Protein AF-C6LX20-F1 (afdb_monomer_lite)

InterPro domains:
  IPR005127 Giardia variant-specific surface protein [PF03302] (46-163)
  IPR009030 Growth factor receptor cysteine-rich domain superfamily [SSF57184] (3-167)
  IPR052798 Giardia Variant Surface Antigen [PTHR23275] (3-159)

Organism: Giardia intestinalis (strain ATCC 50581 / GS clone H7) (NCBI:txid598745)

Sequence (181 aa):
MSTCSKCLPGYFLKTGSPNECVLCDDTAKGGIDGCAECTNEGSLKCTKCKPNYKQSGSNSVTCTKACEDETACGGTAGSCRAIVVGSDGNMKHYCSYCGESTKFPIDGICTDQSQGNTGCVNNVCTSCTAGYFLYMGGCYSVSKEPGSLMCTQAPGSICTTPTGQYFAVPGATDKQQSVLA

Radius of gyration: 20.2 Å; chains: 1; bounding box: 61×34×52 Å

pLDDT: mean 90.03, std 6.86, range [47.03, 96.62]

Foldseek 3Di:
DPAPPDDDFQWEWDVDVHIDTHGQQPVVVPHANQARGWYCDPHIARQDGQLQWDWDDHTRTHTHGNAPERCVLVSDPPQFCQWFQDPVRDTHTFGQFHPDQQWEREQRYTHNDLVPQPQTHRRFHQAGDAQWADDSRHTHGCVDPPNVQFANHQGQRAGPGGDDPKDADPPDHRRDHGIDD

Secondary structure (DSSP, 8-state):
------PPTTEEEE-SSS-EEEETT-GGGT--TTEEEEEEESEEEEEE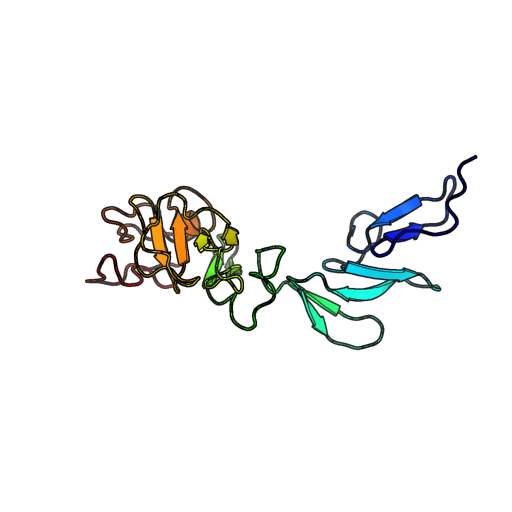E-TTEEEE-SSSPEEEE--SSTTHHHH-TT---EEEE-TTS-EEEE-SS-SSTT-EEETTEEES--TT-TTEETTEESS--TTEEEETTEEEETTSTTGGGTEEE-GGGS-SEE-TT-EE-TT--TTS--EE-

Structure (mmCIF, N/CA/C/O backbone):
data_AF-C6LX20-F1
#
_entry.id   AF-C6LX20-F1
#
loop_
_atom_site.group_PDB
_atom_site.id
_atom_site.type_symbol
_atom_site.label_atom_id
_atom_site.label_alt_id
_atom_site.label_comp_id
_atom_site.label_asym_id
_atom_site.label_entity_id
_atom_site.label_seq_id
_atom_site.pdbx_PDB_ins_code
_atom_site.Cartn_x
_atom_site.Cartn_y
_atom_site.Cartn_z
_atom_site.occupancy
_atom_site.B_iso_or_equiv
_atom_site.auth_seq_id
_atom_site.auth_comp_id
_atom_site.auth_asym_id
_atom_site.auth_atom_id
_atom_site.pdbx_PDB_model_num
ATOM 1 N N . MET A 1 1 ? 38.593 -3.684 -17.789 1.00 47.03 1 MET A N 1
ATOM 2 C CA . MET A 1 1 ? 37.533 -2.654 -17.816 1.00 47.03 1 MET A CA 1
ATOM 3 C C . MET A 1 1 ? 36.205 -3.382 -17.872 1.00 47.03 1 MET A C 1
ATOM 5 O O . MET A 1 1 ? 36.013 -4.164 -18.792 1.00 47.03 1 MET A O 1
ATOM 9 N N . SER A 1 2 ? 35.349 -3.223 -16.866 1.00 50.47 2 SER A N 1
ATOM 10 C CA . SER A 1 2 ? 34.087 -3.966 -16.766 1.00 50.47 2 SER A CA 1
ATOM 11 C C . SER A 1 2 ? 33.047 -3.360 -17.711 1.00 50.47 2 SER A C 1
ATOM 13 O O . SER A 1 2 ? 32.277 -2.486 -17.330 1.00 50.47 2 SER A O 1
ATOM 15 N N . THR A 1 3 ? 33.066 -3.773 -18.978 1.00 57.31 3 THR A N 1
ATOM 16 C CA . THR A 1 3 ? 32.096 -3.349 -19.994 1.00 57.31 3 THR A CA 1
ATOM 17 C C . THR A 1 3 ? 30.819 -4.167 -19.839 1.00 57.31 3 THR A C 1
ATOM 19 O O . THR A 1 3 ? 30.687 -5.259 -20.399 1.00 57.31 3 THR A O 1
ATOM 22 N N . CYS A 1 4 ? 29.872 -3.661 -19.050 1.00 66.69 4 CYS A N 1
ATOM 23 C CA . CYS A 1 4 ? 28.551 -4.265 -18.982 1.00 66.69 4 CYS A CA 1
ATOM 24 C C . CYS A 1 4 ? 27.927 -4.273 -20.389 1.00 66.69 4 CYS A C 1
ATOM 26 O O . CYS A 1 4 ? 27.805 -3.222 -21.020 1.00 66.69 4 CYS A O 1
ATOM 28 N N . SER A 1 5 ? 27.625 -5.471 -20.897 1.00 75.00 5 SER A N 1
ATOM 29 C CA . SER A 1 5 ? 27.093 -5.692 -22.254 1.00 75.00 5 SER A CA 1
ATOM 30 C C . SER A 1 5 ? 25.638 -6.172 -22.238 1.00 75.00 5 SER A C 1
ATOM 32 O O . SER A 1 5 ? 24.957 -6.117 -23.257 1.00 75.00 5 SER A O 1
ATOM 34 N N . LYS A 1 6 ? 25.162 -6.657 -21.084 1.00 81.06 6 LYS A N 1
ATOM 35 C CA . LYS A 1 6 ? 23.787 -7.095 -20.829 1.00 81.06 6 LYS A CA 1
ATOM 36 C C . LYS A 1 6 ? 23.440 -6.799 -19.375 1.00 81.06 6 LYS A C 1
ATOM 38 O O . LYS A 1 6 ? 24.255 -7.061 -18.495 1.00 81.06 6 LYS A O 1
ATOM 43 N N . CYS A 1 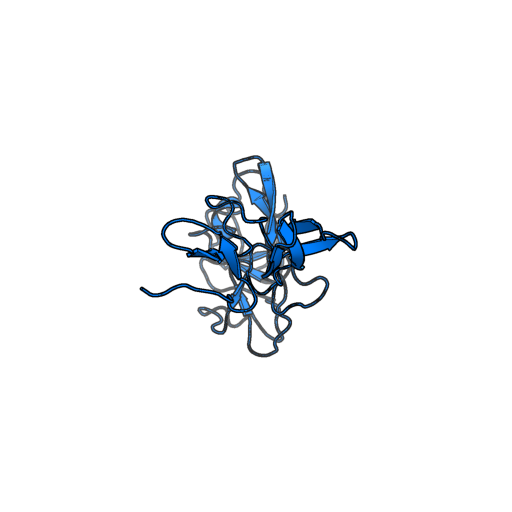7 ? 22.236 -6.297 -19.147 1.00 87.31 7 CYS A N 1
ATOM 44 C CA . CYS A 1 7 ? 21.698 -6.066 -17.813 1.00 87.31 7 CYS A CA 1
ATOM 45 C C . CYS A 1 7 ? 20.726 -7.187 -17.422 1.00 87.31 7 CYS A C 1
ATOM 47 O O . CYS A 1 7 ? 20.221 -7.909 -18.284 1.00 87.31 7 CYS A O 1
ATOM 49 N N . LEU A 1 8 ? 20.487 -7.345 -16.120 1.00 88.19 8 LEU A N 1
ATOM 50 C CA . LEU A 1 8 ? 19.450 -8.242 -15.608 1.00 88.19 8 LEU A CA 1
ATOM 51 C C . LEU A 1 8 ? 18.050 -7.710 -15.970 1.00 88.19 8 LEU A C 1
ATOM 53 O O . LEU A 1 8 ? 17.905 -6.504 -16.185 1.00 88.19 8 LEU A O 1
ATOM 57 N N . PRO A 1 9 ? 17.012 -8.570 -16.009 1.00 85.94 9 PRO A N 1
ATOM 58 C CA . PRO A 1 9 ? 15.628 -8.112 -16.103 1.00 85.94 9 PRO A CA 1
ATOM 59 C C . PRO A 1 9 ? 15.327 -7.034 -15.055 1.00 85.94 9 PRO A C 1
ATOM 61 O O . PRO A 1 9 ? 15.788 -7.124 -13.918 1.00 85.94 9 PRO A O 1
ATOM 64 N N . GLY A 1 10 ? 14.589 -6.002 -15.461 1.00 91.19 10 GLY A N 1
ATOM 65 C CA . GLY A 1 10 ? 14.332 -4.819 -14.634 1.00 91.19 10 GLY A CA 1
ATOM 66 C C . GLY A 1 10 ? 15.417 -3.744 -14.677 1.00 91.19 10 GLY A C 1
ATOM 67 O O . GLY A 1 10 ? 15.278 -2.716 -14.020 1.00 91.19 10 GLY A O 1
ATOM 68 N N . TYR A 1 11 ? 16.450 -3.930 -15.501 1.00 93.25 11 TYR A N 1
ATOM 69 C CA . TYR A 1 11 ? 17.457 -2.914 -15.778 1.00 93.25 11 TYR A CA 1
ATOM 70 C C . TYR A 1 11 ? 17.640 -2.725 -17.283 1.00 93.25 11 TYR A C 1
ATOM 72 O O . TYR A 1 11 ? 17.700 -3.694 -18.041 1.00 93.25 11 TYR A O 1
ATOM 80 N N . PHE A 1 12 ? 17.823 -1.480 -17.715 1.00 92.38 12 PHE A N 1
ATOM 81 C CA . PHE A 1 12 ? 18.240 -1.164 -19.076 1.00 92.38 12 PHE A CA 1
ATOM 82 C C . PHE A 1 12 ? 19.701 -0.727 -19.119 1.00 92.38 12 PHE A C 1
ATOM 84 O O . PHE A 1 12 ? 20.227 -0.108 -18.192 1.00 92.38 12 PHE A O 1
ATOM 91 N N . LEU A 1 13 ? 20.366 -1.048 -20.228 1.00 90.75 13 LEU A N 1
ATOM 92 C CA . LEU A 1 13 ? 21.732 -0.609 -20.469 1.00 90.75 13 LEU A CA 1
ATOM 93 C C . LEU A 1 13 ? 21.726 0.862 -20.887 1.00 90.75 13 LEU A C 1
ATOM 95 O O . LEU A 1 13 ? 21.119 1.230 -21.897 1.00 90.75 13 LEU A O 1
ATOM 99 N N . LYS A 1 14 ? 22.442 1.685 -20.127 1.00 86.81 14 LYS A N 1
ATOM 100 C CA . LYS A 1 14 ? 22.779 3.063 -20.463 1.00 86.81 14 LYS A CA 1
ATOM 101 C C . LYS A 1 14 ? 24.223 3.093 -20.951 1.00 86.81 14 LYS A C 1
ATOM 103 O O . LYS A 1 14 ? 25.163 2.854 -20.191 1.00 86.81 14 LYS A O 1
ATOM 108 N N . THR A 1 15 ? 24.397 3.326 -22.248 1.00 82.69 15 THR A N 1
ATOM 109 C CA . THR A 1 15 ? 25.717 3.362 -22.888 1.00 82.69 15 THR A CA 1
ATOM 110 C C . THR A 1 15 ? 26.437 4.667 -22.551 1.00 82.69 15 THR A C 1
ATOM 112 O O . THR A 1 15 ? 25.881 5.745 -22.762 1.00 82.69 15 THR A O 1
ATOM 115 N N . GLY A 1 16 ? 27.665 4.571 -22.040 1.00 76.38 16 GLY A N 1
ATOM 116 C CA . GLY A 1 16 ? 28.474 5.704 -21.588 1.00 76.38 16 GLY A CA 1
ATOM 117 C C . GLY A 1 16 ? 29.913 5.294 -21.256 1.00 76.38 16 GLY A C 1
ATOM 118 O O . GLY A 1 16 ? 30.316 4.157 -21.492 1.00 76.38 16 GLY A O 1
ATOM 119 N N . SER A 1 17 ? 30.693 6.215 -20.686 1.00 75.25 17 SER A N 1
ATOM 120 C CA . SER A 1 17 ? 32.058 5.950 -20.203 1.00 75.25 17 SER A CA 1
ATOM 121 C C . SER A 1 17 ? 32.116 6.140 -18.682 1.00 75.25 17 SER A C 1
ATOM 123 O O . SER A 1 17 ? 32.468 7.235 -18.241 1.00 75.25 17 SER A O 1
ATOM 125 N N . PRO A 1 18 ? 31.782 5.125 -17.858 1.00 81.81 18 PRO A N 1
ATOM 126 C CA . PRO A 1 18 ? 31.499 3.720 -18.195 1.00 81.81 18 PRO A CA 1
ATOM 127 C C . PRO A 1 18 ? 30.021 3.424 -18.524 1.00 81.81 18 PRO A C 1
ATOM 129 O O . PRO A 1 18 ? 29.134 4.218 -18.223 1.00 81.81 18 PRO A O 1
ATOM 132 N N . ASN A 1 19 ? 29.757 2.252 -19.116 1.00 85.38 19 ASN A N 1
ATOM 133 C CA . ASN A 1 19 ? 28.400 1.718 -19.272 1.00 85.38 19 ASN A CA 1
ATOM 134 C C . ASN A 1 19 ? 27.776 1.423 -17.901 1.00 85.38 19 ASN A C 1
ATOM 136 O O . ASN A 1 19 ? 28.439 0.857 -17.030 1.00 85.38 19 ASN A O 1
ATOM 140 N N . GLU A 1 20 ? 26.487 1.716 -17.750 1.00 88.88 20 GLU A N 1
ATOM 141 C CA . GLU A 1 20 ? 25.739 1.530 -16.504 1.00 88.88 20 GLU A CA 1
ATOM 142 C C . GLU A 1 20 ? 24.445 0.744 -16.763 1.00 88.88 20 GLU A C 1
ATOM 144 O O . GLU A 1 20 ? 23.774 0.957 -17.772 1.00 88.88 20 GLU A O 1
ATOM 149 N N . CYS A 1 21 ? 24.075 -0.160 -15.853 1.00 91.44 21 CYS A N 1
ATOM 150 C CA . CYS A 1 21 ? 22.733 -0.742 -15.823 1.00 91.44 21 CYS A CA 1
ATOM 151 C C . CYS A 1 21 ? 21.860 0.078 -14.884 1.00 91.44 21 CYS A C 1
ATOM 153 O O . CYS A 1 21 ? 22.129 0.141 -13.685 1.00 91.44 21 CYS A O 1
ATOM 155 N N . VAL A 1 22 ? 20.816 0.686 -15.430 1.00 92.44 22 VAL A N 1
ATOM 156 C CA . VAL A 1 22 ? 19.894 1.551 -14.695 1.00 92.44 22 VAL A CA 1
ATOM 157 C C . VAL A 1 22 ? 18.581 0.813 -14.495 1.00 92.44 22 VAL A C 1
ATOM 159 O O . VAL A 1 22 ? 18.112 0.139 -15.409 1.00 92.44 22 VAL A O 1
ATOM 162 N N . LEU A 1 23 ? 18.001 0.925 -13.301 1.00 94.69 23 LEU A N 1
ATOM 163 C CA . LEU A 1 23 ? 16.687 0.366 -12.993 1.00 94.69 23 LEU A CA 1
ATOM 164 C C . LEU A 1 23 ? 15.618 0.929 -13.936 1.00 94.69 23 LEU A C 1
ATOM 166 O O . LEU A 1 23 ? 15.597 2.125 -14.224 1.00 94.69 23 LEU A O 1
ATOM 170 N N . CYS A 1 24 ? 14.713 0.070 -14.398 1.00 94.94 24 CYS A N 1
ATOM 171 C CA . CYS A 1 24 ? 13.650 0.457 -15.322 1.00 94.94 24 CYS A CA 1
ATOM 172 C C . CYS A 1 24 ? 12.728 1.554 -14.777 1.00 94.94 24 CYS A C 1
ATOM 174 O O . CYS A 1 24 ? 12.159 2.282 -15.583 1.00 94.94 24 CYS A O 1
ATOM 176 N N . ASP A 1 25 ? 12.599 1.694 -13.458 1.00 94.50 25 ASP A N 1
ATOM 177 C CA . ASP A 1 25 ? 11.758 2.682 -12.777 1.00 94.50 25 ASP A CA 1
ATOM 178 C C . ASP A 1 25 ? 12.514 3.892 -12.213 1.00 94.50 25 ASP A C 1
ATOM 180 O O . ASP A 1 25 ? 11.893 4.792 -11.648 1.00 94.50 25 ASP A O 1
ATOM 184 N N . ASP A 1 26 ? 13.837 3.957 -12.378 1.00 94.31 26 ASP A N 1
ATOM 185 C CA . ASP A 1 26 ? 14.643 5.076 -11.885 1.00 94.31 26 ASP A CA 1
ATOM 186 C C . ASP A 1 26 ? 14.456 6.311 -12.778 1.00 94.31 26 ASP A C 1
ATOM 188 O O . ASP A 1 26 ? 15.218 6.569 -13.717 1.00 94.31 26 ASP A O 1
ATOM 192 N N . THR A 1 27 ? 13.421 7.094 -12.480 1.00 93.12 27 THR A N 1
ATOM 193 C CA . THR A 1 27 ? 13.078 8.319 -13.217 1.00 93.12 27 THR A CA 1
ATOM 194 C C . THR A 1 27 ? 14.186 9.374 -13.179 1.00 93.12 27 THR A C 1
ATOM 196 O O . THR A 1 27 ? 14.333 10.126 -14.142 1.00 93.12 27 THR A O 1
ATOM 199 N N . ALA A 1 28 ? 15.036 9.390 -12.144 1.00 93.12 28 ALA A N 1
ATOM 200 C CA . ALA A 1 28 ? 16.175 10.305 -12.060 1.00 93.12 28 ALA A CA 1
ATOM 201 C C . ALA A 1 28 ? 17.266 9.974 -13.093 1.00 93.12 28 ALA A C 1
ATOM 203 O O . ALA A 1 28 ? 18.025 10.852 -13.508 1.00 93.12 28 ALA A O 1
ATOM 204 N N . LYS A 1 29 ? 17.332 8.717 -13.549 1.00 91.00 29 LYS A N 1
ATOM 205 C CA . LYS A 1 29 ? 18.287 8.259 -14.568 1.00 91.00 29 LYS A CA 1
ATOM 206 C C . LYS A 1 29 ? 17.665 7.970 -15.936 1.00 91.00 29 LYS A C 1
ATOM 208 O O . LYS A 1 29 ? 18.397 7.526 -16.832 1.00 91.00 29 LYS A O 1
ATOM 213 N N . GLY A 1 30 ? 16.389 8.308 -16.128 1.00 89.44 30 GLY A N 1
ATOM 214 C CA . GLY A 1 30 ? 15.658 8.170 -17.393 1.00 89.44 30 GLY A CA 1
ATOM 215 C C . GLY A 1 30 ? 14.773 6.925 -17.498 1.00 89.44 30 GLY A C 1
ATOM 216 O O . GLY A 1 30 ? 14.371 6.577 -18.604 1.00 89.44 30 GLY A O 1
ATOM 217 N N . GLY A 1 31 ? 14.500 6.253 -16.377 1.00 93.25 31 GLY A N 1
ATOM 218 C CA . GLY A 1 31 ? 13.510 5.186 -16.243 1.00 93.25 31 GLY A CA 1
ATOM 219 C C . GLY A 1 31 ? 12.058 5.680 -16.311 1.00 93.25 31 GLY A C 1
ATOM 220 O O . GLY A 1 31 ? 11.780 6.878 -16.361 1.00 93.25 31 GLY A O 1
ATOM 221 N N . ILE A 1 32 ? 11.124 4.731 -16.307 1.00 93.50 32 ILE A N 1
ATOM 222 C CA . ILE A 1 32 ? 9.674 4.927 -16.391 1.00 93.50 32 ILE A CA 1
ATOM 223 C C . ILE A 1 32 ? 9.061 4.537 -15.045 1.00 93.50 32 ILE A C 1
ATOM 225 O O . ILE A 1 32 ? 9.125 3.369 -14.665 1.00 93.50 32 ILE A O 1
ATOM 229 N N . ASP A 1 33 ? 8.440 5.487 -14.338 1.00 93.69 33 ASP A N 1
ATOM 230 C CA . ASP A 1 33 ? 7.827 5.211 -13.031 1.00 93.69 33 ASP A CA 1
ATOM 231 C C . ASP A 1 33 ? 6.871 4.006 -13.084 1.00 93.69 33 ASP A C 1
ATOM 233 O O . ASP A 1 33 ? 6.091 3.834 -14.025 1.00 93.69 33 ASP A O 1
ATOM 237 N N . GLY A 1 34 ? 6.962 3.143 -12.073 1.00 91.56 34 GLY A N 1
ATOM 238 C CA . GLY A 1 34 ? 6.166 1.921 -11.994 1.00 91.56 34 GLY A CA 1
ATOM 239 C C . GLY A 1 34 ? 6.545 0.814 -12.974 1.00 91.56 34 GLY A C 1
ATOM 240 O O . GLY A 1 34 ? 5.835 -0.190 -13.035 1.00 91.56 34 GLY A O 1
ATOM 241 N N . CYS A 1 35 ? 7.634 0.950 -13.731 1.00 94.69 35 CYS A N 1
ATOM 242 C CA . CYS A 1 35 ? 8.066 -0.068 -14.677 1.00 94.69 35 CYS A CA 1
ATOM 243 C C . CYS A 1 35 ? 8.937 -1.150 -14.020 1.00 94.69 35 CYS A C 1
ATOM 245 O O . CYS A 1 35 ? 10.012 -0.867 -13.501 1.00 94.69 35 CYS A O 1
ATOM 247 N N . ALA A 1 36 ? 8.491 -2.406 -14.063 1.00 94.00 36 ALA A N 1
ATOM 248 C CA . ALA A 1 36 ? 9.238 -3.547 -13.531 1.00 94.00 36 ALA A CA 1
ATOM 249 C C . ALA A 1 36 ? 10.201 -4.152 -14.553 1.00 94.00 36 ALA A C 1
ATOM 251 O O . ALA A 1 36 ? 11.278 -4.601 -14.182 1.00 94.00 36 ALA A O 1
ATOM 252 N N . GLU A 1 37 ? 9.816 -4.185 -15.829 1.00 94.62 37 GLU A N 1
ATOM 253 C CA . GLU A 1 37 ? 10.654 -4.689 -16.916 1.00 94.62 37 GLU A CA 1
ATOM 254 C C . GLU A 1 37 ? 10.565 -3.741 -18.109 1.00 94.62 37 GLU A C 1
ATOM 256 O O . GLU A 1 37 ? 9.489 -3.244 -18.449 1.00 94.62 37 GLU A O 1
ATOM 261 N N . CYS A 1 38 ? 11.705 -3.486 -18.745 1.00 94.12 38 CYS A N 1
ATOM 262 C CA . CYS A 1 38 ? 11.819 -2.547 -19.846 1.00 94.12 38 CYS A CA 1
ATOM 263 C C . CYS A 1 38 ? 12.838 -3.016 -20.885 1.00 94.12 38 CYS A C 1
ATOM 265 O O . CYS A 1 38 ? 13.747 -3.797 -20.603 1.00 94.12 38 CYS A O 1
ATOM 267 N N . THR A 1 39 ? 12.692 -2.499 -22.100 1.00 91.44 39 THR A N 1
ATOM 268 C CA . THR A 1 39 ? 13.595 -2.726 -23.232 1.00 91.44 39 THR A CA 1
ATOM 269 C C . THR A 1 39 ? 14.098 -1.392 -23.757 1.00 91.44 39 THR A C 1
ATOM 271 O O . THR A 1 39 ? 13.326 -0.436 -23.826 1.00 91.44 39 THR A O 1
ATOM 274 N N . ASN A 1 40 ? 15.364 -1.328 -24.165 1.00 88.31 40 ASN A N 1
ATOM 275 C CA . ASN A 1 40 ? 15.984 -0.110 -24.686 1.00 88.31 40 ASN A CA 1
ATOM 276 C C . ASN A 1 40 ? 16.535 -0.340 -26.103 1.00 88.31 40 ASN A C 1
ATOM 278 O O . ASN A 1 40 ? 17.737 -0.500 -26.299 1.00 88.31 40 ASN A O 1
ATOM 282 N N . GLU A 1 41 ? 15.633 -0.393 -27.085 1.00 82.06 41 GLU A N 1
ATOM 283 C CA . GLU A 1 41 ? 15.950 -0.533 -28.513 1.00 82.06 41 GLU A CA 1
ATOM 2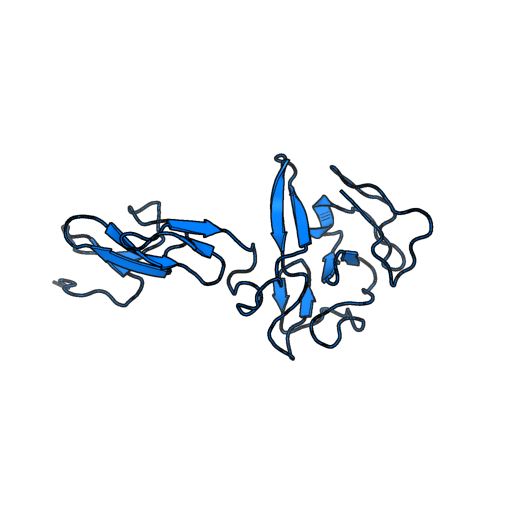84 C C . GLU A 1 41 ? 15.622 0.782 -29.235 1.00 82.06 41 GLU A C 1
ATOM 286 O O . GLU A 1 41 ? 14.545 0.962 -29.805 1.00 82.06 41 GLU A O 1
ATOM 291 N N . GLY A 1 42 ? 16.531 1.754 -29.129 1.00 83.31 42 GLY A N 1
ATOM 292 C CA . GLY A 1 42 ? 16.365 3.117 -29.651 1.00 83.31 42 GLY A CA 1
ATOM 293 C C . GLY A 1 42 ? 15.633 4.060 -28.692 1.00 83.31 42 GLY A C 1
ATOM 294 O O . GLY A 1 42 ? 16.071 5.191 -28.500 1.00 83.31 42 GLY A O 1
ATOM 295 N N . SER A 1 43 ? 14.569 3.591 -28.039 1.00 87.38 43 SER A N 1
ATOM 296 C CA . SER A 1 43 ? 13.915 4.288 -26.926 1.00 87.38 43 SER A CA 1
ATOM 297 C C . SER A 1 43 ? 13.549 3.322 -25.804 1.00 87.38 43 SER A C 1
ATOM 299 O O . SER A 1 43 ? 13.268 2.144 -26.049 1.00 87.38 43 SER A O 1
ATOM 301 N N . LEU A 1 44 ? 13.548 3.827 -24.566 1.00 91.44 44 LEU A N 1
ATOM 302 C CA . LEU A 1 44 ? 13.142 3.045 -23.406 1.00 91.44 44 LEU A CA 1
ATOM 303 C C . LEU A 1 44 ? 11.637 2.776 -23.472 1.00 91.44 44 LEU A C 1
ATOM 305 O O . LEU A 1 44 ? 10.828 3.702 -23.536 1.00 91.44 44 LEU A O 1
ATOM 309 N N . LYS A 1 45 ? 11.266 1.500 -23.455 1.00 93.75 45 LYS A N 1
ATOM 310 C CA . LYS A 1 45 ? 9.878 1.038 -23.444 1.00 93.75 45 LYS A CA 1
ATOM 311 C C . LYS A 1 45 ? 9.665 0.173 -22.222 1.00 93.75 45 LYS A C 1
ATOM 313 O O . LYS A 1 45 ? 10.433 -0.758 -21.994 1.00 93.75 45 LYS A O 1
ATOM 318 N N . CYS A 1 46 ? 8.609 0.450 -21.475 1.00 95.25 46 CYS A N 1
ATOM 319 C CA . CYS A 1 46 ? 8.150 -0.443 -20.434 1.00 95.25 46 CYS A CA 1
ATOM 320 C C . CYS A 1 46 ? 7.401 -1.618 -21.064 1.00 95.25 46 CYS A C 1
ATOM 322 O O . CYS A 1 46 ? 6.509 -1.418 -21.894 1.00 95.25 46 CYS A O 1
ATOM 324 N N . THR A 1 47 ? 7.757 -2.837 -20.673 1.00 94.75 47 THR A N 1
ATOM 325 C CA . THR A 1 47 ? 7.100 -4.072 -21.120 1.00 94.75 47 THR A CA 1
ATOM 326 C C . THR A 1 47 ? 6.211 -4.668 -20.035 1.00 94.75 47 THR A C 1
ATOM 328 O O . THR A 1 47 ? 5.264 -5.385 -20.355 1.00 94.75 47 THR A O 1
ATOM 331 N N . LYS A 1 48 ? 6.481 -4.349 -18.763 1.00 93.31 48 LYS A N 1
ATOM 332 C CA . LYS A 1 48 ? 5.721 -4.852 -17.618 1.00 93.31 48 LYS A CA 1
ATOM 333 C C . LYS A 1 48 ? 5.731 -3.862 -16.464 1.00 93.31 48 LYS A C 1
ATOM 335 O O . LYS A 1 48 ? 6.791 -3.372 -16.074 1.00 93.31 48 LYS A O 1
ATOM 340 N N . CYS A 1 49 ? 4.565 -3.619 -15.882 1.00 93.75 49 CYS A N 1
ATOM 341 C CA . CYS A 1 49 ? 4.440 -2.789 -14.688 1.00 93.75 49 CYS A CA 1
ATOM 342 C C . CYS A 1 49 ? 4.782 -3.553 -13.401 1.00 93.75 49 CYS A C 1
ATOM 344 O O . CYS A 1 49 ? 4.678 -4.780 -13.334 1.00 93.75 49 CYS A O 1
ATOM 346 N N . LYS A 1 50 ? 5.167 -2.812 -12.359 1.00 91.81 50 LYS A N 1
ATOM 347 C CA . LYS A 1 50 ? 5.272 -3.320 -10.988 1.00 91.81 50 LYS A CA 1
ATOM 348 C C . LYS A 1 50 ? 3.911 -3.816 -10.487 1.00 91.81 50 LYS A C 1
ATOM 350 O O . LYS A 1 50 ? 2.889 -3.309 -10.952 1.00 91.81 50 LYS A O 1
ATOM 355 N N . PRO A 1 51 ? 3.874 -4.756 -9.519 1.00 87.06 51 PRO A N 1
ATOM 356 C CA . PRO A 1 51 ? 2.623 -5.314 -9.003 1.00 87.06 51 PRO A CA 1
ATOM 357 C C . PRO A 1 51 ? 1.596 -4.247 -8.607 1.00 87.06 51 PRO A C 1
ATOM 359 O O . PRO A 1 51 ? 0.413 -4.388 -8.906 1.00 87.06 51 PRO A O 1
ATOM 362 N N . ASN A 1 52 ? 2.042 -3.149 -7.992 1.00 88.00 52 ASN A N 1
ATOM 363 C CA . ASN A 1 52 ? 1.189 -2.068 -7.497 1.00 88.00 52 ASN A CA 1
ATOM 364 C C . ASN A 1 52 ? 0.793 -1.020 -8.544 1.00 88.00 52 ASN A C 1
ATOM 366 O O . ASN A 1 52 ? 0.253 0.028 -8.185 1.00 88.00 52 ASN A O 1
ATOM 370 N N . TYR A 1 53 ? 1.017 -1.300 -9.828 1.00 90.31 53 TYR A N 1
ATOM 371 C CA . TYR A 1 53 ? 0.644 -0.439 -10.944 1.00 90.31 53 TYR A CA 1
ATOM 372 C C . TYR A 1 53 ? -0.300 -1.169 -11.908 1.00 90.31 53 TYR A C 1
ATOM 374 O O . TYR A 1 53 ? -0.102 -2.324 -12.276 1.00 90.31 53 TYR A O 1
ATOM 382 N N . LYS A 1 54 ? -1.328 -0.459 -12.373 1.00 88.69 54 LYS A N 1
ATOM 383 C CA . LYS A 1 54 ? -2.202 -0.890 -13.466 1.00 88.69 54 LYS A CA 1
ATOM 384 C C . LYS A 1 54 ? -1.493 -0.680 -14.795 1.00 88.69 54 LYS A C 1
ATOM 386 O O . LYS A 1 54 ? -1.051 0.429 -15.089 1.00 88.69 54 LYS A O 1
ATOM 391 N N . GLN A 1 55 ? -1.441 -1.740 -15.593 1.00 91.44 55 GLN A N 1
ATOM 392 C CA . GLN A 1 55 ? -0.890 -1.718 -16.940 1.00 91.44 55 GLN A CA 1
ATOM 393 C C . GLN A 1 55 ? -1.966 -1.339 -17.964 1.00 91.44 55 GLN A C 1
ATOM 395 O O . GLN A 1 55 ? -3.062 -1.898 -17.952 1.00 91.44 55 GLN A O 1
ATOM 400 N N . SER A 1 56 ? -1.639 -0.424 -18.875 1.00 92.62 56 SER A N 1
ATOM 401 C CA . SER A 1 56 ? -2.475 -0.062 -20.026 1.00 92.62 56 SER A CA 1
ATOM 402 C C . SER A 1 56 ? -1.628 0.096 -21.291 1.00 92.62 56 SER A C 1
ATOM 404 O O . SER A 1 56 ? -0.462 0.475 -21.212 1.00 92.62 56 SER A O 1
ATOM 406 N N . GLY A 1 57 ? -2.199 -0.187 -22.464 1.00 90.19 57 GLY A N 1
ATOM 407 C CA . GLY A 1 57 ? -1.478 -0.171 -23.742 1.00 90.19 57 GLY A CA 1
ATOM 408 C C . GLY A 1 57 ? -0.688 -1.455 -24.018 1.00 90.19 57 GLY A C 1
ATOM 409 O O . GLY A 1 57 ? -0.796 -2.440 -23.288 1.00 90.19 57 GLY A O 1
ATOM 410 N N . SER A 1 58 ? 0.065 -1.465 -25.121 1.00 81.94 58 SER A N 1
ATOM 411 C CA . SER A 1 58 ? 0.689 -2.697 -25.635 1.00 81.94 58 SER A CA 1
ATOM 412 C C . SER A 1 58 ? 2.148 -2.549 -26.071 1.00 81.94 58 SER A C 1
ATOM 414 O O . SER A 1 58 ? 2.798 -3.575 -26.183 1.00 81.94 58 SER A O 1
ATOM 416 N N . ASN A 1 59 ? 2.659 -1.334 -26.341 1.00 79.38 59 ASN A N 1
ATOM 417 C CA . ASN A 1 59 ? 4.004 -1.093 -26.905 1.00 79.38 59 ASN A CA 1
ATOM 418 C C . ASN A 1 59 ? 4.385 0.415 -26.922 1.00 79.38 59 ASN A C 1
ATOM 420 O O . ASN A 1 59 ? 4.227 1.078 -27.942 1.00 79.38 59 ASN A O 1
ATOM 424 N N . SER A 1 60 ? 4.932 1.072 -25.901 1.00 91.00 60 SER A N 1
ATOM 425 C CA . SER A 1 60 ? 5.169 0.716 -24.497 1.00 91.00 60 SER A CA 1
ATOM 426 C C . SER A 1 60 ? 3.860 0.555 -23.728 1.00 91.00 60 SER A C 1
ATOM 428 O O . SER A 1 60 ? 2.819 1.059 -24.153 1.00 91.00 60 SER A O 1
ATOM 430 N N . VAL A 1 61 ? 3.920 -0.102 -22.574 1.00 94.12 61 VAL A N 1
ATOM 431 C CA . VAL A 1 61 ? 2.836 -0.020 -21.595 1.00 94.12 61 VAL A CA 1
ATOM 432 C C . VAL A 1 61 ? 2.970 1.252 -20.761 1.00 94.12 61 VAL A C 1
ATOM 434 O O . VAL A 1 61 ? 4.075 1.766 -20.565 1.00 94.12 61 VAL A O 1
ATOM 437 N N . THR A 1 62 ? 1.842 1.760 -20.282 1.00 93.56 62 THR A N 1
ATOM 438 C CA . THR A 1 62 ? 1.750 2.818 -19.278 1.00 93.56 62 THR A CA 1
ATOM 439 C C . THR A 1 62 ? 1.392 2.184 -17.943 1.00 93.56 62 THR A C 1
ATOM 441 O O . THR A 1 62 ? 0.455 1.386 -17.867 1.00 93.56 62 THR A O 1
ATOM 444 N N . CYS A 1 63 ? 2.132 2.554 -16.902 1.00 93.12 63 CYS A N 1
ATOM 445 C CA . CYS A 1 63 ? 1.925 2.083 -15.542 1.00 93.12 63 CYS A CA 1
ATOM 446 C C . CYS A 1 63 ? 1.291 3.205 -14.721 1.00 93.12 63 CYS A C 1
ATOM 448 O O . CYS A 1 63 ? 1.855 4.289 -14.606 1.00 93.12 63 CYS A O 1
ATOM 450 N N . THR A 1 64 ? 0.121 2.959 -14.135 1.00 90.44 64 THR A N 1
ATOM 451 C CA . THR A 1 64 ? -0.535 3.911 -13.226 1.00 90.44 64 THR A CA 1
ATOM 452 C C . THR A 1 64 ? -0.634 3.310 -11.837 1.00 90.44 64 THR A C 1
ATOM 454 O O . THR A 1 64 ? -1.172 2.213 -11.690 1.00 90.44 64 THR A O 1
ATOM 457 N N . LYS A 1 65 ? -0.133 4.017 -10.820 1.00 88.62 65 LYS A N 1
ATOM 458 C CA . LYS A 1 65 ? -0.137 3.529 -9.438 1.00 88.62 65 LYS A CA 1
ATOM 459 C C . LYS A 1 65 ? -1.561 3.171 -9.003 1.00 88.62 65 LYS A C 1
ATOM 461 O O . LYS A 1 65 ? -2.496 3.949 -9.179 1.00 88.62 65 LYS A O 1
ATOM 466 N N . ALA A 1 66 ? -1.718 1.962 -8.484 1.00 86.75 66 ALA A N 1
ATOM 467 C CA . ALA A 1 66 ? -2.997 1.377 -8.101 1.00 86.75 66 ALA A CA 1
ATOM 468 C C . ALA A 1 66 ? -3.125 1.183 -6.589 1.00 86.75 66 ALA A C 1
ATOM 470 O O . ALA A 1 66 ? -4.242 1.170 -6.079 1.00 86.75 66 ALA A O 1
ATOM 471 N N . CYS A 1 67 ? -1.994 1.017 -5.901 1.00 90.56 67 CYS A N 1
ATOM 472 C CA . CYS A 1 67 ? -1.919 0.806 -4.465 1.00 90.56 67 CYS A CA 1
ATOM 473 C C . CYS A 1 67 ? -0.642 1.425 -3.896 1.00 90.56 67 CYS A C 1
ATOM 475 O O . CYS A 1 67 ? 0.401 1.443 -4.559 1.00 90.56 67 CYS A O 1
ATOM 477 N N . GLU A 1 68 ? -0.713 1.882 -2.652 1.00 91.19 68 GLU A N 1
ATOM 478 C CA . GLU A 1 68 ? 0.466 2.319 -1.903 1.00 91.19 68 GLU A CA 1
ATOM 479 C C . GLU A 1 68 ? 1.329 1.133 -1.439 1.00 91.19 68 GLU A C 1
ATOM 481 O O . GLU A 1 68 ? 2.540 1.283 -1.319 1.00 91.19 68 GLU A O 1
ATOM 486 N N . ASP A 1 69 ? 0.735 -0.052 -1.268 1.00 89.06 69 ASP A N 1
ATOM 487 C CA . ASP A 1 69 ? 1.450 -1.299 -0.978 1.00 89.06 69 ASP A CA 1
ATOM 488 C C . ASP A 1 69 ? 2.216 -1.808 -2.206 1.00 89.06 69 ASP A C 1
ATOM 490 O O . ASP A 1 69 ? 1.624 -2.014 -3.267 1.00 89.06 69 ASP A O 1
ATOM 494 N N . GLU A 1 70 ? 3.519 -2.057 -2.062 1.00 85.44 70 GLU A N 1
ATOM 495 C CA . GLU A 1 70 ? 4.407 -2.466 -3.163 1.00 85.44 70 GLU A CA 1
ATOM 496 C C . GLU A 1 70 ? 4.040 -3.825 -3.778 1.00 85.44 70 GLU A C 1
ATOM 498 O O . GLU A 1 70 ? 4.288 -4.065 -4.962 1.00 85.44 70 GLU A O 1
ATOM 503 N N . THR A 1 71 ? 3.410 -4.708 -3.000 1.00 86.56 71 THR A N 1
ATOM 504 C CA . THR A 1 71 ? 2.975 -6.037 -3.453 1.00 86.56 71 THR A CA 1
ATOM 505 C C . THR A 1 71 ? 1.580 -6.020 -4.077 1.00 86.56 71 THR A C 1
ATOM 507 O O . THR A 1 71 ? 1.078 -7.062 -4.506 1.00 86.56 71 THR A O 1
ATOM 510 N N . ALA A 1 72 ? 0.936 -4.848 -4.130 1.00 86.62 72 ALA A N 1
ATOM 511 C CA . ALA A 1 72 ? -0.463 -4.691 -4.513 1.00 86.62 72 ALA A CA 1
ATOM 512 C C . ALA A 1 72 ? -1.406 -5.561 -3.677 1.00 86.62 72 ALA A C 1
ATOM 514 O O . ALA A 1 72 ? -2.324 -6.191 -4.210 1.00 86.62 72 ALA A O 1
ATOM 515 N N . CYS A 1 73 ? -1.146 -5.629 -2.370 1.00 90.50 73 CYS A N 1
ATOM 516 C CA . CYS A 1 73 ? -1.886 -6.462 -1.427 1.00 90.50 73 CYS A CA 1
ATOM 517 C C . CYS A 1 73 ? -1.892 -7.950 -1.827 1.00 90.50 73 CYS A C 1
ATOM 519 O O . CYS A 1 73 ? -2.938 -8.615 -1.789 1.00 90.50 73 CYS A O 1
ATOM 521 N N . GLY A 1 74 ? -0.743 -8.456 -2.284 1.00 85.62 74 GLY A N 1
ATOM 522 C CA . GLY A 1 74 ? -0.610 -9.810 -2.829 1.00 85.62 74 GLY A CA 1
ATOM 523 C C . GLY A 1 74 ? -1.274 -9.992 -4.200 1.00 85.62 74 GLY A C 1
ATOM 524 O O . GLY A 1 74 ? -1.796 -11.064 -4.498 1.00 85.62 74 GLY A O 1
ATOM 525 N N . GLY A 1 75 ? -1.341 -8.934 -5.018 1.00 81.50 75 GLY A N 1
ATOM 526 C CA . GLY A 1 75 ? -1.871 -8.979 -6.388 1.00 81.50 75 GLY A CA 1
ATOM 527 C C . GLY A 1 75 ? -3.360 -9.324 -6.510 1.00 81.50 75 GLY A C 1
ATOM 528 O O . GLY A 1 75 ? -3.826 -9.674 -7.596 1.00 81.50 75 GLY A O 1
ATOM 529 N N . THR A 1 76 ? -4.124 -9.253 -5.418 1.00 81.62 76 THR A N 1
ATOM 530 C CA . THR A 1 76 ? -5.537 -9.641 -5.432 1.00 81.62 76 THR A CA 1
ATOM 531 C C . THR A 1 76 ? -6.426 -8.497 -5.917 1.00 81.62 76 THR A C 1
ATOM 533 O O . THR A 1 76 ? -6.374 -7.363 -5.432 1.00 81.62 76 THR A O 1
ATOM 536 N N . ALA A 1 77 ? -7.263 -8.793 -6.913 1.00 80.19 77 ALA A N 1
ATOM 537 C CA . ALA A 1 77 ? -8.157 -7.811 -7.505 1.00 80.19 77 ALA A CA 1
ATOM 538 C C . ALA A 1 77 ? -9.146 -7.268 -6.463 1.00 80.19 77 ALA A C 1
ATOM 540 O O . ALA A 1 77 ? -9.851 -8.016 -5.789 1.00 80.19 77 ALA A O 1
ATOM 541 N N . GLY A 1 78 ? -9.227 -5.942 -6.362 1.00 82.00 78 GLY A N 1
ATOM 542 C CA . GLY A 1 78 ? -10.136 -5.287 -5.427 1.00 82.00 78 GLY A CA 1
ATOM 543 C C . GLY A 1 78 ? -9.672 -5.312 -3.970 1.00 82.00 78 GLY A C 1
ATOM 544 O O . GLY A 1 78 ? -10.508 -5.076 -3.105 1.00 82.00 78 GLY A O 1
ATOM 545 N N . SER A 1 79 ? -8.387 -5.559 -3.698 1.00 90.19 79 SER A N 1
ATOM 546 C CA . SER A 1 79 ? -7.801 -5.432 -2.355 1.00 90.19 79 SER A CA 1
ATOM 547 C C . SER A 1 79 ? -7.506 -3.991 -1.932 1.00 90.19 79 SER A C 1
ATOM 549 O O . SER A 1 79 ? -7.524 -3.693 -0.741 1.00 90.19 79 SER A O 1
ATOM 551 N N . CYS A 1 80 ? -7.271 -3.087 -2.890 1.00 92.06 80 CYS A N 1
ATOM 552 C CA . CYS A 1 80 ? -6.926 -1.681 -2.646 1.00 92.06 80 CYS A CA 1
ATOM 553 C C . CYS A 1 80 ? -8.173 -0.776 -2.580 1.00 92.06 80 CYS A C 1
ATOM 555 O O . CYS A 1 80 ? -8.320 0.129 -3.403 1.00 92.06 80 CYS A O 1
ATOM 557 N N . ARG A 1 81 ? -9.131 -1.062 -1.683 1.00 89.88 81 ARG A N 1
ATOM 558 C CA . ARG A 1 81 ? -10.394 -0.291 -1.581 1.00 89.88 81 ARG A CA 1
ATOM 559 C C . ARG A 1 81 ? -10.356 0.815 -0.543 1.00 89.88 81 ARG A C 1
ATOM 561 O O . ARG A 1 81 ? -11.227 1.680 -0.570 1.00 89.88 81 ARG A O 1
ATOM 568 N N . ALA A 1 82 ? -9.392 0.795 0.372 1.00 92.75 82 ALA A N 1
ATOM 569 C CA . ALA A 1 82 ? -9.279 1.845 1.366 1.00 92.75 82 ALA A CA 1
ATOM 570 C C . ALA A 1 82 ? -8.729 3.109 0.702 1.00 92.75 82 ALA A C 1
ATOM 572 O O . ALA A 1 82 ? -7.532 3.235 0.457 1.00 92.75 82 ALA A O 1
ATOM 573 N N . ILE A 1 83 ? -9.628 4.031 0.372 1.00 93.19 83 ILE A N 1
ATOM 574 C CA . ILE A 1 83 ? -9.266 5.332 -0.183 1.00 93.19 83 ILE A CA 1
ATOM 575 C C . ILE A 1 83 ? -8.975 6.265 0.985 1.00 93.19 83 ILE A C 1
ATOM 577 O O . ILE A 1 83 ? -9.836 6.442 1.851 1.00 93.19 83 ILE A O 1
ATOM 581 N N . VAL A 1 84 ? -7.779 6.851 1.015 1.00 93.62 84 VAL A N 1
ATOM 582 C CA . VAL A 1 84 ? -7.417 7.873 1.998 1.00 93.62 84 VAL A CA 1
ATOM 583 C C . VAL A 1 84 ? -7.079 9.182 1.309 1.00 93.62 84 VAL A C 1
ATOM 585 O O . VAL A 1 84 ? -6.276 9.206 0.375 1.00 93.62 84 VAL A O 1
ATOM 588 N N . VAL A 1 85 ? -7.703 10.264 1.771 1.00 92.25 85 VAL A N 1
ATOM 589 C CA . VAL A 1 85 ? -7.460 11.617 1.267 1.00 92.25 85 VAL A CA 1
ATOM 590 C C . VAL A 1 85 ? -6.274 12.214 2.019 1.00 92.25 85 VAL A C 1
ATOM 592 O O . VAL A 1 85 ? -6.320 12.382 3.237 1.00 92.25 85 VAL A O 1
ATOM 595 N N . GLY A 1 86 ? -5.196 12.499 1.290 1.00 86.50 86 GLY A N 1
ATOM 596 C CA . GLY A 1 86 ? -4.016 13.176 1.816 1.00 86.50 86 GLY A CA 1
ATOM 597 C C . GLY A 1 86 ? -4.278 14.641 2.162 1.00 86.50 86 GLY A C 1
ATOM 598 O O . GLY A 1 86 ? -5.264 15.245 1.738 1.00 86.50 86 GLY A O 1
ATOM 599 N N . SER A 1 87 ? -3.354 15.243 2.910 1.00 82.94 87 SER A N 1
ATOM 600 C CA . SER A 1 87 ? -3.370 16.680 3.226 1.00 82.94 87 SER A CA 1
ATOM 601 C C . SER A 1 87 ? -3.219 17.575 1.988 1.00 82.94 87 SER A C 1
ATOM 603 O O . SER A 1 87 ? -3.654 18.724 1.997 1.00 82.94 87 SER A O 1
ATOM 605 N N . ASP A 1 88 ? -2.649 17.035 0.913 1.00 86.62 88 ASP A N 1
ATOM 606 C CA . ASP A 1 88 ? -2.539 17.635 -0.418 1.00 86.62 88 ASP A CA 1
ATOM 607 C C . ASP A 1 88 ? -3.825 17.498 -1.258 1.00 86.62 88 ASP A C 1
ATOM 609 O O . ASP A 1 88 ? -3.876 17.972 -2.392 1.00 86.62 88 ASP A O 1
ATOM 613 N N . GLY A 1 89 ? -4.863 16.850 -0.717 1.00 83.62 89 GLY A N 1
ATOM 614 C CA . GLY A 1 89 ? -6.119 16.561 -1.407 1.00 83.62 89 GLY A CA 1
ATOM 615 C C . GLY A 1 89 ? -6.048 15.367 -2.363 1.00 83.62 89 GLY A C 1
ATOM 616 O O . GLY A 1 89 ? -7.059 15.027 -2.979 1.00 83.62 89 GLY A O 1
ATOM 617 N N . ASN A 1 90 ? -4.896 14.699 -2.484 1.00 88.62 90 ASN A N 1
ATOM 618 C CA . ASN A 1 90 ? -4.760 13.540 -3.356 1.00 88.62 90 ASN A CA 1
ATOM 619 C C . ASN A 1 90 ? -5.344 12.286 -2.700 1.00 88.62 90 ASN A C 1
ATOM 621 O O . ASN A 1 90 ? -5.094 11.982 -1.533 1.00 88.62 90 ASN A O 1
ATOM 625 N N . MET A 1 91 ? -6.098 11.515 -3.483 1.00 90.44 91 MET A N 1
ATOM 626 C CA . MET A 1 91 ? -6.643 10.231 -3.052 1.00 90.44 91 MET A CA 1
ATOM 627 C C . MET A 1 91 ? -5.621 9.117 -3.273 1.00 90.44 91 MET A C 1
ATOM 629 O O . MET A 1 91 ? -5.257 8.802 -4.408 1.00 90.44 91 MET A O 1
ATOM 633 N N . LYS A 1 92 ? -5.202 8.482 -2.183 1.00 92.12 92 LYS A N 1
ATOM 634 C CA . LYS A 1 92 ? -4.336 7.301 -2.190 1.00 92.12 92 LYS A CA 1
ATOM 635 C C . LYS A 1 92 ? -5.148 6.046 -1.893 1.00 92.12 92 LYS A C 1
ATOM 637 O O . LYS A 1 92 ? -6.157 6.106 -1.196 1.00 92.12 92 LYS A O 1
ATOM 642 N N . HIS A 1 93 ? -4.709 4.914 -2.433 1.00 93.25 93 HIS A N 1
ATOM 643 C CA . HIS A 1 93 ? -5.413 3.637 -2.323 1.00 93.25 93 HIS A CA 1
ATOM 644 C C . HIS A 1 93 ? -4.576 2.640 -1.530 1.00 93.25 93 HIS A C 1
ATOM 646 O O . HIS A 1 93 ? -3.415 2.395 -1.851 1.00 93.25 93 HIS A O 1
ATOM 652 N N . TYR A 1 94 ? -5.187 2.040 -0.521 1.00 94.62 94 TYR A N 1
ATOM 653 C CA . TYR A 1 94 ? -4.525 1.208 0.471 1.00 94.62 94 TYR A CA 1
ATOM 654 C C . TYR A 1 94 ? -5.182 -0.168 0.581 1.00 94.62 94 TYR A C 1
ATOM 656 O O . TYR A 1 94 ? -6.363 -0.341 0.254 1.00 94.62 94 TYR A O 1
ATOM 664 N N . CYS A 1 95 ? -4.420 -1.146 1.071 1.00 94.69 95 CYS A N 1
ATOM 665 C CA . CYS A 1 95 ? -4.899 -2.496 1.327 1.00 94.69 95 CYS A CA 1
ATOM 666 C C . CYS A 1 95 ? -5.959 -2.509 2.428 1.00 9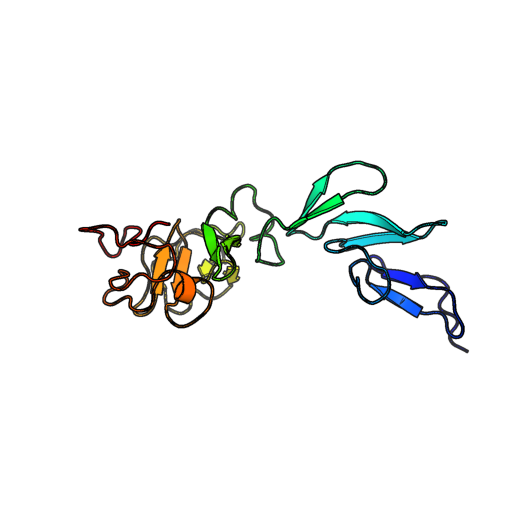4.69 95 CYS A C 1
ATOM 668 O O . CYS A 1 95 ? -5.682 -2.284 3.602 1.00 94.69 95 CYS A O 1
ATOM 670 N N . SER A 1 96 ? -7.181 -2.839 2.030 1.00 93.12 96 SER A N 1
ATOM 671 C CA . SER A 1 96 ? -8.294 -3.195 2.917 1.00 93.12 96 SER A CA 1
ATOM 672 C C . SER A 1 96 ? -8.431 -4.706 3.121 1.00 93.12 96 SER A C 1
ATOM 674 O O . SER A 1 96 ? -9.180 -5.157 3.980 1.00 93.12 96 SER A O 1
ATOM 676 N N . TYR A 1 97 ? -7.759 -5.487 2.278 1.00 93.94 97 TYR A N 1
ATOM 677 C CA . TYR A 1 97 ? -7.807 -6.942 2.257 1.00 93.94 97 TYR A CA 1
ATOM 678 C C . TYR A 1 97 ? -6.462 -7.472 1.765 1.00 93.94 97 TYR A C 1
ATOM 680 O O . TYR A 1 97 ? -5.850 -6.854 0.891 1.00 93.94 97 TYR A O 1
ATOM 688 N N . CYS A 1 98 ? -6.025 -8.617 2.280 1.00 93.00 98 CYS A N 1
ATOM 689 C CA . CYS A 1 98 ? -4.801 -9.274 1.826 1.00 93.00 98 CYS A CA 1
ATOM 690 C C . CYS A 1 98 ? -5.090 -10.551 1.034 1.00 93.00 98 CYS A C 1
ATOM 692 O O . CYS A 1 98 ? -5.853 -11.410 1.453 1.00 93.00 98 CYS A O 1
ATOM 694 N N . GLY A 1 99 ? -4.478 -10.706 -0.140 1.00 86.12 99 GLY A N 1
ATOM 695 C CA . GLY A 1 99 ? -4.654 -11.924 -0.941 1.00 86.12 99 GLY A CA 1
ATOM 696 C C . GLY A 1 99 ? -4.174 -13.198 -0.245 1.00 86.12 99 GLY A C 1
ATOM 697 O O . GLY A 1 99 ? -4.729 -14.278 -0.440 1.00 86.12 99 GLY A O 1
ATOM 698 N N . GLU A 1 100 ? -3.139 -13.057 0.575 1.00 86.69 100 GLU A N 1
ATOM 699 C CA . GLU A 1 100 ? -2.433 -14.152 1.225 1.00 86.69 100 GLU A CA 1
ATOM 700 C C . GLU A 1 100 ? -3.015 -14.451 2.608 1.00 86.69 100 GLU A C 1
ATOM 702 O O . GLU A 1 100 ? -3.051 -13.568 3.461 1.00 86.69 100 GLU A O 1
ATOM 707 N N . SER A 1 101 ? -3.374 -15.718 2.855 1.00 82.38 101 SER A N 1
ATOM 708 C CA . SER A 1 101 ? -4.059 -16.195 4.072 1.00 82.38 101 SER A CA 1
ATOM 709 C C . SER A 1 101 ? -3.337 -15.918 5.397 1.00 82.38 101 SER A C 1
ATOM 711 O O . SER A 1 101 ? -3.930 -16.058 6.465 1.00 82.38 101 SER A O 1
ATOM 713 N N . THR A 1 102 ? -2.042 -15.610 5.348 1.00 88.06 102 THR A N 1
ATOM 714 C CA . THR A 1 102 ? -1.189 -15.361 6.519 1.00 88.06 102 THR A CA 1
ATOM 715 C C . THR A 1 102 ? -0.907 -13.879 6.748 1.00 88.06 102 THR A C 1
ATOM 717 O O . THR A 1 102 ? -0.165 -13.545 7.670 1.00 88.06 102 THR A O 1
ATOM 720 N N . LYS A 1 103 ? -1.459 -12.992 5.911 1.00 93.06 103 LYS A N 1
ATOM 721 C CA . LYS A 1 103 ? -1.212 -11.552 5.966 1.00 93.06 103 LYS A CA 1
ATOM 722 C C . LYS A 1 103 ? -2.420 -10.800 6.515 1.00 93.06 103 LYS A C 1
ATOM 724 O O . LYS A 1 103 ? -3.570 -11.199 6.334 1.00 93.06 103 LYS A O 1
ATOM 729 N N . PHE A 1 104 ? -2.153 -9.660 7.140 1.00 94.38 104 PHE A N 1
ATOM 730 C CA . PHE A 1 104 ? -3.160 -8.812 7.770 1.00 94.38 104 PHE A CA 1
ATOM 731 C C . PHE A 1 104 ? -3.139 -7.403 7.154 1.00 94.38 104 PHE A C 1
ATOM 733 O O . PHE A 1 104 ? -2.048 -6.867 6.949 1.00 94.38 104 PHE A O 1
ATOM 740 N N . PRO A 1 105 ? -4.306 -6.789 6.865 1.00 95.50 105 PRO A N 1
ATOM 741 C CA . PRO A 1 105 ? -4.382 -5.434 6.320 1.00 95.50 105 PRO A CA 1
ATOM 742 C C . PRO A 1 105 ? -4.221 -4.399 7.441 1.00 95.50 105 PRO A C 1
ATOM 744 O O . PRO A 1 105 ? -5.198 -3.942 8.045 1.00 95.50 105 PRO A O 1
ATOM 747 N N . ILE A 1 106 ? -2.970 -4.053 7.737 1.00 96.12 106 ILE A N 1
ATOM 748 C CA . ILE A 1 106 ? -2.596 -3.134 8.813 1.00 96.12 106 ILE A CA 1
ATOM 749 C C . ILE A 1 106 ? -1.957 -1.890 8.200 1.00 96.12 106 ILE A C 1
ATOM 751 O O . ILE A 1 106 ? -1.023 -1.990 7.410 1.00 96.12 106 ILE A O 1
ATOM 755 N N . ASP A 1 107 ? -2.490 -0.717 8.540 1.00 95.81 107 ASP A N 1
ATOM 756 C CA . ASP A 1 107 ? -2.065 0.590 8.022 1.00 95.81 107 ASP A CA 1
ATOM 757 C C . ASP A 1 107 ? -2.027 0.672 6.497 1.00 95.81 107 ASP A C 1
ATOM 759 O O . ASP A 1 107 ? -1.197 1.354 5.899 1.00 95.81 107 ASP A O 1
ATOM 763 N N . GLY A 1 108 ? -2.958 -0.028 5.855 1.00 93.69 108 GLY A N 1
ATOM 764 C CA . GLY A 1 108 ? -3.097 0.028 4.414 1.00 93.69 108 GLY A CA 1
ATOM 765 C C . GLY A 1 108 ? -2.075 -0.788 3.627 1.00 93.69 108 GLY A C 1
ATOM 766 O O . GLY A 1 108 ? -2.005 -0.627 2.408 1.00 93.69 108 GLY A O 1
ATOM 767 N N . ILE A 1 109 ? -1.322 -1.667 4.293 1.00 94.06 109 ILE A N 1
ATOM 768 C CA . ILE A 1 109 ? -0.402 -2.636 3.685 1.00 94.06 109 ILE A CA 1
ATOM 769 C C . ILE A 1 109 ? -0.684 -4.051 4.206 1.00 94.06 109 ILE A C 1
ATOM 771 O O . ILE A 1 109 ? -1.376 -4.226 5.211 1.00 94.06 109 ILE A O 1
ATOM 775 N N . CYS A 1 110 ? -0.144 -5.068 3.533 1.00 93.94 110 CYS A N 1
ATOM 776 C CA . CYS A 1 110 ? -0.286 -6.463 3.956 1.00 93.94 110 CYS A CA 1
ATOM 777 C C . CYS A 1 110 ? 0.930 -6.951 4.751 1.00 93.94 110 CYS A C 1
ATOM 779 O O . CYS A 1 110 ? 2.014 -7.131 4.201 1.00 93.94 110 CYS A O 1
ATOM 781 N N . THR A 1 111 ? 0.753 -7.206 6.050 1.00 93.06 111 THR A N 1
ATOM 782 C CA . THR A 1 111 ? 1.844 -7.561 6.977 1.00 93.06 111 THR A CA 1
ATOM 783 C C . THR A 1 111 ? 1.742 -9.002 7.477 1.00 93.06 111 THR A C 1
ATOM 785 O O . THR A 1 111 ? 0.649 -9.529 7.640 1.00 93.06 111 THR A O 1
ATOM 788 N N . ASP A 1 112 ? 2.872 -9.638 7.811 1.00 92.69 112 ASP A N 1
ATOM 789 C CA . ASP A 1 112 ? 2.902 -10.966 8.470 1.00 92.69 112 ASP A CA 1
ATOM 790 C C . ASP A 1 112 ? 2.494 -10.939 9.949 1.00 92.69 112 ASP A C 1
ATOM 792 O O . ASP A 1 112 ? 2.403 -11.972 10.610 1.00 92.69 112 ASP A O 1
ATOM 796 N N . GLN A 1 113 ? 2.337 -9.746 10.514 1.00 91.56 113 GLN A N 1
ATOM 797 C CA . GLN A 1 113 ? 2.096 -9.533 11.934 1.00 91.56 113 GLN A CA 1
ATOM 798 C C . GLN A 1 113 ? 0.872 -8.645 12.097 1.00 91.56 113 GLN A C 1
ATOM 800 O O . GLN A 1 113 ? 0.832 -7.545 11.549 1.00 91.56 113 GLN A O 1
ATOM 805 N N . SER A 1 114 ? -0.084 -9.079 12.915 1.00 91.19 114 SER A N 1
ATOM 806 C CA . SER A 1 114 ? -1.301 -8.313 13.207 1.00 91.19 114 SER A CA 1
ATOM 807 C C . SER A 1 114 ? -1.057 -7.091 14.101 1.00 91.19 114 SER A C 1
ATOM 809 O O . SER A 1 114 ? -1.964 -6.289 14.309 1.00 91.19 114 SER A O 1
ATOM 811 N N . GLN A 1 115 ? 0.150 -6.936 14.660 1.00 92.56 115 GLN A N 1
ATOM 812 C CA . GLN A 1 115 ? 0.512 -5.831 15.562 1.00 92.56 115 GLN A CA 1
ATOM 813 C C . GLN A 1 115 ? -0.436 -5.726 16.774 1.00 92.56 115 GLN A C 1
ATOM 815 O O . GLN A 1 115 ? -0.762 -4.642 17.245 1.00 92.56 115 GLN A O 1
ATOM 820 N N . GLY A 1 116 ? -0.912 -6.875 17.265 1.00 91.94 116 GLY A N 1
ATOM 821 C CA . GLY A 1 116 ? -1.870 -6.951 18.370 1.00 91.94 116 GLY A CA 1
ATOM 822 C C . GLY A 1 116 ? -3.336 -6.772 17.958 1.00 91.94 116 GLY A C 1
ATOM 823 O O . GLY A 1 116 ? -4.211 -6.926 18.806 1.00 91.94 116 GLY A O 1
ATOM 824 N N . ASN A 1 117 ? -3.634 -6.512 16.680 1.00 93.38 117 ASN A N 1
ATOM 825 C CA . ASN A 1 117 ? -4.999 -6.482 16.150 1.00 93.38 117 ASN A CA 1
ATOM 826 C C . ASN A 1 117 ? -5.533 -7.911 15.957 1.00 93.38 117 ASN A C 1
ATOM 828 O O . ASN A 1 117 ? -5.587 -8.443 14.851 1.00 93.38 117 ASN A O 1
ATOM 832 N N . THR A 1 118 ? -5.926 -8.557 17.053 1.00 92.81 118 THR A N 1
ATOM 833 C CA . THR A 1 118 ? -6.454 -9.934 17.052 1.00 92.81 118 THR A CA 1
ATOM 834 C C . THR A 1 118 ? -7.797 -10.079 16.331 1.00 92.81 118 THR A C 1
ATOM 836 O O . THR A 1 118 ? -8.180 -11.190 15.979 1.00 92.81 118 THR A O 1
ATOM 839 N N . GLY A 1 119 ? -8.492 -8.967 16.073 1.00 92.06 119 GLY A N 1
ATOM 840 C CA . GLY A 1 119 ? -9.699 -8.910 15.246 1.00 92.06 119 GLY A CA 1
ATOM 841 C C . GLY A 1 119 ? -9.448 -9.014 13.739 1.00 92.06 119 GLY A C 1
ATOM 842 O O . GLY A 1 119 ? -10.408 -8.968 12.971 1.00 92.06 119 GLY A O 1
ATOM 843 N N . CYS A 1 120 ? -8.190 -9.142 13.306 1.00 93.31 120 CYS A N 1
ATOM 844 C CA . CYS A 1 120 ? -7.827 -9.396 11.917 1.00 93.31 120 CYS A CA 1
ATOM 845 C C . CYS A 1 120 ? -7.713 -10.899 11.657 1.00 93.31 120 CYS A C 1
ATOM 847 O O . CYS A 1 120 ? -6.764 -11.547 12.093 1.00 93.31 120 CYS A O 1
ATOM 849 N N . VAL A 1 121 ? -8.694 -11.453 10.945 1.00 88.56 121 VAL A N 1
ATOM 850 C CA . VAL A 1 121 ? -8.822 -12.885 10.647 1.00 88.56 121 VAL A CA 1
ATOM 851 C C . VAL A 1 121 ? -9.237 -13.041 9.187 1.00 88.56 121 VAL A C 1
ATOM 853 O O . VAL A 1 121 ? -10.042 -12.262 8.687 1.00 88.56 121 VAL A O 1
ATOM 856 N N . ASN A 1 122 ? -8.719 -14.061 8.495 1.00 84.62 122 ASN A N 1
ATOM 857 C CA . ASN A 1 122 ? -9.038 -14.322 7.084 1.00 84.62 122 ASN A CA 1
ATOM 858 C C . ASN A 1 122 ? -8.815 -13.089 6.190 1.00 84.62 122 ASN A C 1
ATOM 860 O O . ASN A 1 122 ? -9.655 -12.750 5.357 1.00 84.62 122 ASN A O 1
ATOM 864 N N . ASN A 1 123 ? -7.675 -12.422 6.380 1.00 89.50 123 ASN A N 1
ATOM 865 C CA . ASN A 1 123 ? -7.195 -11.319 5.546 1.00 89.50 123 ASN A CA 1
ATOM 866 C C . ASN A 1 123 ? -7.981 -10.006 5.616 1.00 89.50 123 ASN A C 1
ATOM 868 O O . ASN A 1 123 ? -7.739 -9.106 4.812 1.00 89.50 123 ASN A O 1
ATOM 872 N N . VAL A 1 124 ? -8.907 -9.892 6.563 1.00 93.06 124 VAL A N 1
ATOM 873 C CA . VAL A 1 124 ? -9.679 -8.682 6.845 1.00 93.06 124 VAL A CA 1
ATOM 874 C C . VAL A 1 124 ? -9.729 -8.464 8.352 1.00 93.06 124 VAL A C 1
ATOM 876 O O . VAL A 1 124 ? -9.605 -9.404 9.135 1.00 93.06 124 VAL A O 1
ATOM 879 N N . CYS A 1 125 ? -9.909 -7.224 8.772 1.00 94.56 125 CYS A N 1
ATOM 880 C CA . CYS A 1 125 ? -10.117 -6.849 10.158 1.00 94.56 125 CYS A CA 1
ATOM 881 C C . CYS A 1 125 ? -11.591 -6.555 10.422 1.00 94.56 125 CYS A C 1
ATOM 883 O O . CYS A 1 125 ? -12.244 -5.845 9.660 1.00 94.56 125 CYS A O 1
ATOM 885 N N . THR A 1 126 ? -12.115 -7.100 11.519 1.00 93.94 126 THR A N 1
ATOM 886 C CA . THR A 1 126 ? -13.469 -6.804 12.019 1.00 93.94 126 THR A CA 1
ATOM 887 C C . THR A 1 126 ? -13.456 -5.993 13.306 1.00 93.94 126 THR A C 1
ATOM 889 O O . THR A 1 126 ? -14.494 -5.498 13.721 1.00 93.94 126 THR A O 1
ATOM 892 N N . SER A 1 127 ? -12.301 -5.885 13.955 1.00 93.69 127 SER A N 1
ATOM 893 C CA . SER A 1 127 ? -12.050 -5.005 15.092 1.00 93.69 127 SER A CA 1
ATOM 894 C C . SER A 1 127 ? -10.548 -4.764 15.212 1.00 93.69 127 SER A C 1
ATOM 896 O O . SER A 1 127 ? -9.740 -5.537 14.688 1.00 93.69 127 SER A O 1
ATOM 898 N N . CYS A 1 128 ? -10.182 -3.689 15.902 1.00 95.38 128 CYS A N 1
ATOM 899 C CA . CYS A 1 128 ? -8.794 -3.269 16.064 1.00 95.38 128 CYS A CA 1
ATOM 900 C C . CYS A 1 128 ? -8.413 -3.173 17.542 1.00 95.38 128 CYS A C 1
ATOM 902 O O . CYS A 1 128 ? -9.274 -3.162 18.423 1.00 95.38 128 CYS A O 1
ATOM 904 N N . THR A 1 129 ? -7.116 -3.111 17.820 1.00 93.94 129 THR A N 1
ATOM 905 C CA . THR A 1 129 ? -6.592 -2.848 19.164 1.00 93.94 129 THR A CA 1
ATOM 906 C C . THR A 1 129 ? -6.602 -1.351 19.485 1.00 93.94 129 THR A C 1
ATOM 908 O O . THR A 1 129 ? -6.756 -0.512 18.597 1.00 93.94 129 THR A O 1
ATOM 911 N N . ALA A 1 130 ? -6.419 -0.999 20.759 1.00 91.94 130 ALA A N 1
ATOM 912 C CA . ALA A 1 130 ? -6.377 0.393 21.193 1.00 91.94 130 ALA A CA 1
ATOM 913 C C . ALA A 1 130 ? -5.283 1.184 20.451 1.00 91.94 130 ALA A C 1
ATOM 915 O O . ALA A 1 130 ? -4.170 0.698 20.250 1.00 91.94 130 ALA A O 1
ATOM 916 N N . GLY A 1 131 ? -5.603 2.418 20.048 1.00 92.94 131 GLY A N 1
ATOM 917 C CA . GLY A 1 131 ? -4.722 3.238 19.206 1.00 92.94 131 GLY A CA 1
ATOM 918 C C . GLY A 1 131 ? -4.838 2.951 17.703 1.00 92.94 131 GLY A C 1
ATOM 919 O O . GLY A 1 131 ? -4.191 3.634 16.908 1.00 92.94 131 GLY A O 1
ATOM 920 N N . TYR A 1 132 ? -5.684 1.995 17.310 1.00 96.06 132 TYR A N 1
ATOM 921 C CA . TYR A 1 132 ? -6.100 1.750 15.932 1.00 96.06 132 TYR A CA 1
ATOM 922 C C . TYR A 1 132 ? -7.612 1.924 15.800 1.00 96.06 132 TYR A C 1
ATOM 924 O O . TYR A 1 132 ? -8.337 1.808 16.781 1.00 96.06 132 TYR A O 1
ATOM 932 N N . PHE A 1 133 ? -8.106 2.165 14.592 1.00 95.69 133 PHE A N 1
ATOM 933 C CA . PHE A 1 133 ? -9.537 2.163 14.288 1.00 95.69 133 PHE A CA 1
ATOM 934 C C . PHE A 1 133 ? -9.815 1.375 13.010 1.00 95.69 133 PHE A C 1
ATOM 936 O O . PHE A 1 133 ? -8.939 1.217 12.153 1.00 95.69 133 PHE A O 1
ATOM 943 N N . LEU A 1 134 ? -11.044 0.872 12.895 1.00 95.31 134 LEU A N 1
ATOM 944 C CA . LEU A 1 134 ? -11.483 0.108 11.736 1.00 95.31 134 LEU A CA 1
ATOM 945 C C . LEU A 1 134 ? -11.879 1.049 10.591 1.00 95.31 134 LEU A C 1
ATOM 947 O O . LEU A 1 134 ? -12.704 1.948 10.764 1.00 95.31 134 LEU A O 1
ATOM 951 N N . TYR A 1 135 ? -11.329 0.813 9.402 1.00 94.69 135 TYR A N 1
ATOM 952 C CA . TYR A 1 135 ? -11.696 1.537 8.185 1.00 94.69 135 TYR A CA 1
ATOM 953 C C . TYR A 1 135 ? -11.657 0.602 6.978 1.00 94.69 135 TYR A C 1
ATOM 955 O O . TYR A 1 135 ? -10.637 -0.022 6.700 1.00 94.69 135 TYR A O 1
ATOM 963 N N . MET A 1 136 ? -12.775 0.466 6.263 1.00 92.19 136 MET A N 1
ATOM 964 C CA . MET A 1 136 ? -12.891 -0.352 5.048 1.00 92.19 136 MET A CA 1
ATOM 965 C C . MET A 1 136 ? -12.358 -1.795 5.196 1.00 92.19 136 MET A C 1
ATOM 967 O 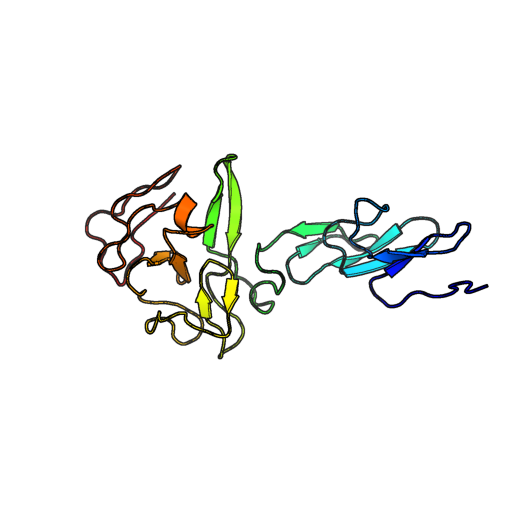O . MET A 1 136 ? -11.928 -2.383 4.215 1.00 92.19 136 MET A O 1
ATOM 971 N N . GLY A 1 137 ? -12.376 -2.383 6.400 1.00 91.88 137 GLY A N 1
ATOM 972 C CA . GLY A 1 137 ? -11.871 -3.742 6.658 1.00 91.88 137 GLY A CA 1
ATOM 973 C C . GLY A 1 137 ? -10.381 -3.847 7.012 1.00 91.88 137 GLY A C 1
ATOM 974 O O . GLY A 1 137 ? -9.891 -4.954 7.199 1.00 91.88 137 GLY A O 1
ATOM 975 N N . GLY A 1 138 ? -9.658 -2.732 7.147 1.00 95.12 138 GLY A N 1
ATOM 976 C CA . GLY A 1 138 ? -8.296 -2.694 7.694 1.00 95.12 138 GLY A CA 1
ATOM 977 C C . GLY A 1 138 ? -8.223 -1.959 9.033 1.00 95.12 138 GLY A C 1
ATOM 978 O O . GLY A 1 138 ? -9.118 -1.175 9.364 1.00 95.12 138 GLY A O 1
ATOM 979 N N . CYS A 1 139 ? -7.148 -2.191 9.788 1.00 96.62 139 CYS A N 1
ATOM 980 C CA . CYS A 1 139 ? -6.857 -1.457 11.022 1.00 96.62 139 CYS A CA 1
ATOM 981 C C . CYS A 1 139 ? -5.806 -0.378 10.783 1.00 96.62 139 CYS A C 1
ATOM 983 O O . CYS A 1 139 ? -4.730 -0.670 10.267 1.00 96.62 139 CYS A O 1
ATOM 985 N N . TYR A 1 140 ? -6.107 0.852 11.199 1.00 96.38 140 TYR A N 1
ATOM 986 C CA . TYR A 1 140 ? -5.271 2.024 10.936 1.00 96.38 140 TYR A CA 1
ATOM 987 C C . TYR A 1 140 ? -4.890 2.726 12.226 1.00 96.38 140 TYR A C 1
ATOM 989 O O . TYR A 1 140 ? -5.748 3.033 13.052 1.00 96.38 140 TYR A O 1
ATOM 997 N N . SER A 1 141 ? -3.601 2.977 12.397 1.00 96.56 141 SER A N 1
ATOM 998 C CA . SER A 1 141 ? -3.040 3.608 13.579 1.00 96.56 141 SER A CA 1
ATOM 999 C C . SER A 1 141 ? -3.275 5.114 13.575 1.00 96.56 141 SER A C 1
ATOM 1001 O O . SER A 1 141 ? -3.035 5.787 12.577 1.00 96.56 141 SER A O 1
ATOM 1003 N N . VAL A 1 142 ? -3.658 5.680 14.717 1.00 96.12 142 VAL A N 1
ATOM 1004 C CA . VAL A 1 142 ? -3.801 7.143 14.853 1.00 96.12 142 VAL A CA 1
ATOM 1005 C C . VAL A 1 142 ? -2.460 7.883 14.918 1.00 96.12 142 VAL A C 1
ATOM 1007 O O . VAL A 1 142 ? -2.431 9.107 14.832 1.00 96.12 142 VAL A O 1
ATOM 1010 N N . SER A 1 143 ? -1.342 7.167 15.088 1.00 94.94 143 SER A N 1
ATOM 1011 C CA . SER A 1 143 ? -0.013 7.766 15.273 1.00 94.94 143 SER A CA 1
ATOM 1012 C C . SER A 1 143 ? 0.847 7.807 14.009 1.00 94.94 143 SER A C 1
ATOM 1014 O O . SER A 1 143 ? 1.935 8.382 14.044 1.00 94.94 143 SER A O 1
ATOM 1016 N N . LYS A 1 144 ? 0.392 7.211 12.902 1.00 93.81 144 LYS A N 1
ATOM 1017 C CA . LYS A 1 144 ? 1.136 7.171 11.636 1.00 93.81 144 LYS A CA 1
ATOM 1018 C C . LYS A 1 144 ? 0.212 7.174 10.426 1.00 93.81 144 LYS A C 1
ATOM 1020 O O . LYS A 1 144 ? -0.953 6.783 10.508 1.00 93.81 144 LYS A O 1
ATOM 1025 N N . GLU A 1 145 ? 0.756 7.590 9.289 1.00 94.00 145 GLU A N 1
ATOM 1026 C CA . GLU A 1 145 ? 0.029 7.548 8.029 1.00 94.00 145 GLU A CA 1
ATOM 1027 C C . GLU A 1 145 ? -0.185 6.095 7.562 1.00 94.00 145 GLU A C 1
ATOM 1029 O O . GLU A 1 145 ? 0.695 5.253 7.756 1.00 94.00 145 GLU A O 1
ATOM 1034 N N . PRO A 1 146 ? -1.348 5.796 6.955 1.00 94.62 146 PRO A N 1
ATOM 1035 C CA . PRO A 1 146 ? -2.389 6.757 6.581 1.00 94.62 146 PRO A CA 1
ATOM 1036 C C . PRO A 1 146 ? -3.425 7.046 7.680 1.00 94.62 146 PRO A C 1
ATOM 1038 O O . PRO A 1 146 ? -4.238 7.951 7.516 1.00 94.62 146 PRO A O 1
ATOM 1041 N N . GLY A 1 147 ? -3.418 6.322 8.802 1.00 95.31 147 GLY A N 1
ATOM 1042 C CA . GLY A 1 147 ? -4.448 6.463 9.837 1.00 95.31 147 GLY A CA 1
ATOM 1043 C C . GLY A 1 147 ? -4.492 7.841 10.502 1.00 95.31 147 GLY A C 1
ATOM 1044 O O . GLY A 1 147 ? -5.580 8.388 10.689 1.00 95.31 147 GLY A O 1
ATOM 1045 N N . SER A 1 148 ? -3.333 8.457 10.747 1.00 95.19 148 SER A N 1
ATOM 1046 C CA . SER A 1 148 ? -3.222 9.805 11.323 1.00 95.19 148 SER A CA 1
ATOM 1047 C C . SER A 1 148 ? -3.799 10.920 10.440 1.00 95.19 148 SER A C 1
ATOM 1049 O O . SER A 1 148 ? -4.060 12.012 10.939 1.00 95.19 148 SER A O 1
ATOM 1051 N N . LEU A 1 149 ? -4.022 10.665 9.142 1.00 94.81 149 LEU A N 1
ATOM 1052 C CA . LEU A 1 149 ? -4.702 11.597 8.230 1.00 94.81 149 LEU A CA 1
ATOM 1053 C C . LEU A 1 149 ? -6.224 11.579 8.398 1.00 94.81 149 LEU A C 1
ATOM 1055 O O . LEU A 1 149 ? -6.893 12.533 8.011 1.00 94.81 149 LEU A O 1
ATOM 1059 N N . MET A 1 150 ? -6.766 10.500 8.965 1.00 94.81 150 MET A N 1
ATOM 1060 C CA . MET A 1 150 ? -8.205 10.313 9.151 1.00 94.81 150 MET A CA 1
ATOM 1061 C C . MET A 1 150 ? -8.619 10.558 10.597 1.00 94.81 150 MET A C 1
ATOM 1063 O O . MET A 1 150 ? -9.699 11.084 10.855 1.00 94.81 150 MET A O 1
ATOM 1067 N N . CYS A 1 151 ? -7.765 10.170 11.548 1.00 96.06 151 CYS A N 1
ATOM 1068 C CA . CYS A 1 151 ? -8.084 10.178 12.964 1.00 96.06 151 CYS A CA 1
ATOM 1069 C C . CYS A 1 151 ? -6.871 10.469 13.846 1.00 96.06 151 CYS A C 1
ATOM 1071 O O . CYS A 1 151 ? -5.809 9.881 13.665 1.00 96.06 151 CYS A O 1
ATOM 1073 N N . THR A 1 152 ? -7.061 11.302 14.869 1.00 95.38 152 THR A N 1
ATOM 1074 C CA . THR A 1 152 ? -6.017 11.615 15.865 1.00 95.38 152 THR A CA 1
ATOM 1075 C C . THR A 1 152 ? -6.209 10.890 17.196 1.00 95.38 152 THR A C 1
ATOM 1077 O O . THR A 1 152 ? -5.254 10.744 17.955 1.00 95.38 152 THR A O 1
ATOM 1080 N N . GLN A 1 153 ? -7.423 10.409 17.494 1.00 93.56 153 GLN A N 1
ATOM 1081 C CA . GLN A 1 153 ? -7.728 9.677 18.727 1.00 93.56 153 GLN A CA 1
ATOM 1082 C C . GLN A 1 153 ? -8.746 8.567 18.480 1.00 93.56 153 GLN A C 1
ATOM 1084 O O . GLN A 1 153 ? -9.844 8.829 17.988 1.00 93.56 153 GLN A O 1
ATOM 1089 N N . ALA A 1 154 ? -8.384 7.346 18.883 1.00 92.25 154 ALA A N 1
ATOM 1090 C CA . ALA A 1 154 ? -9.230 6.162 18.771 1.00 92.25 154 ALA A CA 1
ATOM 1091 C C . ALA A 1 154 ? -9.348 5.379 20.100 1.00 92.25 154 ALA A C 1
ATOM 1093 O O . ALA A 1 154 ? -8.851 4.249 20.206 1.00 92.25 154 ALA A O 1
ATOM 1094 N N . PRO A 1 155 ? -9.935 5.972 21.159 1.00 88.69 155 PRO A N 1
ATOM 1095 C CA . PRO A 1 155 ? -10.206 5.248 22.397 1.00 88.69 155 PRO A CA 1
ATOM 1096 C C . PRO A 1 155 ? -11.211 4.117 22.136 1.00 88.69 155 PRO A C 1
ATOM 1098 O O . PRO A 1 155 ? -12.192 4.294 21.420 1.00 88.69 155 PRO A O 1
ATOM 1101 N N . GLY A 1 156 ? -10.958 2.931 22.698 1.00 85.19 156 GLY A N 1
ATOM 1102 C CA . GLY A 1 156 ? -11.818 1.762 22.464 1.00 85.19 156 GLY A CA 1
ATOM 1103 C C . GLY A 1 156 ? -11.898 1.336 20.993 1.00 85.19 156 GLY A C 1
ATOM 1104 O O . GLY A 1 156 ? -12.900 0.768 20.579 1.00 85.19 156 GLY A O 1
ATOM 1105 N N . SER A 1 157 ? -10.866 1.651 20.206 1.00 89.00 157 SER A N 1
ATOM 1106 C CA . SER A 1 157 ? -10.756 1.316 18.782 1.00 89.00 157 SER A CA 1
ATOM 1107 C C . SER A 1 157 ? -11.762 2.008 17.854 1.00 89.00 157 SER A C 1
ATOM 1109 O O . SER A 1 157 ? -11.929 1.622 16.696 1.00 89.00 157 SER A O 1
ATOM 1111 N N . ILE A 1 158 ? -12.416 3.056 18.354 1.00 93.50 158 ILE A N 1
ATOM 1112 C CA . ILE A 1 158 ? -13.361 3.895 17.620 1.00 93.50 158 ILE A CA 1
ATOM 1113 C C . ILE A 1 158 ? -12.716 5.259 17.465 1.00 93.50 158 ILE A C 1
ATOM 1115 O O . ILE A 1 158 ? -12.360 5.883 18.460 1.00 93.50 158 ILE A O 1
ATOM 1119 N N . CYS A 1 159 ? -12.595 5.755 16.239 1.00 95.00 159 CYS A N 1
ATOM 1120 C CA . CYS A 1 159 ? -12.148 7.124 16.039 1.00 95.00 159 CYS A CA 1
ATOM 1121 C C . CYS A 1 159 ? -13.166 8.122 16.606 1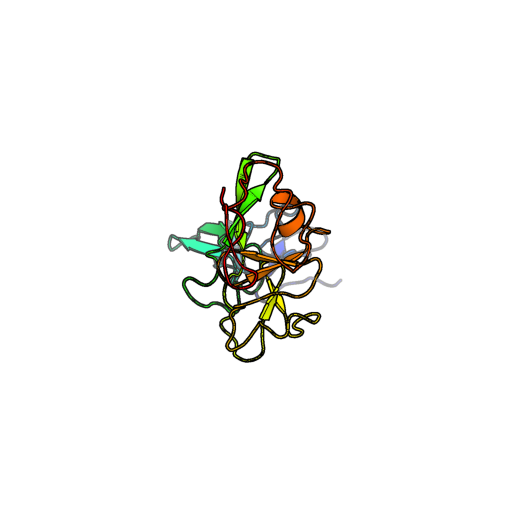.00 95.00 159 CYS A C 1
ATOM 1123 O O . CYS A 1 159 ? -14.281 8.243 16.096 1.00 95.00 159 CYS A O 1
ATOM 1125 N N . THR A 1 160 ? -12.761 8.873 17.626 1.00 92.62 160 THR A N 1
ATOM 1126 C CA . THR A 1 160 ? -13.584 9.920 18.249 1.00 92.62 160 THR A CA 1
ATOM 1127 C C . THR A 1 160 ? -13.192 11.320 17.802 1.00 92.62 160 THR A C 1
ATOM 1129 O O . THR A 1 160 ? -13.980 12.253 17.934 1.00 92.62 160 THR A O 1
ATOM 1132 N N . THR A 1 161 ? -11.970 11.488 17.295 1.00 93.75 161 THR A N 1
ATOM 1133 C CA . THR A 1 161 ? -11.446 12.782 16.844 1.00 93.75 161 THR A CA 1
ATOM 1134 C C . THR A 1 161 ? -10.941 12.648 15.411 1.00 93.75 161 THR A C 1
ATOM 1136 O O . THR A 1 161 ? -9.736 12.446 15.201 1.00 93.75 161 THR A O 1
ATOM 1139 N N . PRO A 1 162 ? -11.856 12.703 14.425 1.00 93.75 162 PRO A N 1
ATOM 1140 C CA . PRO A 1 162 ? -11.477 12.697 13.024 1.00 93.75 162 PRO A CA 1
ATOM 1141 C C . PRO A 1 162 ? -10.704 13.977 12.682 1.00 93.75 162 PRO A C 1
ATOM 1143 O O . PRO A 1 162 ? -10.786 14.981 13.394 1.00 93.75 162 PRO A O 1
ATOM 1146 N N . THR A 1 163 ? -9.927 13.936 11.607 1.00 92.56 163 THR A N 1
ATOM 1147 C CA . THR A 1 163 ? -9.138 15.076 11.127 1.00 92.56 163 THR A CA 1
ATOM 1148 C C . THR A 1 163 ? -9.185 15.168 9.605 1.00 92.56 163 THR A C 1
ATOM 1150 O O . THR A 1 163 ? -9.689 14.272 8.928 1.00 92.56 163 THR A O 1
ATOM 1153 N N . GLY A 1 164 ? -8.673 16.270 9.059 1.00 87.38 164 GLY A N 1
ATOM 1154 C CA . GLY A 1 164 ? -8.649 16.510 7.621 1.00 87.38 164 GLY A CA 1
ATOM 1155 C C . GLY A 1 164 ? -10.058 16.565 7.034 1.00 87.38 164 GLY A C 1
ATOM 1156 O O . GLY A 1 164 ? -10.874 17.376 7.462 1.00 87.38 164 GLY A O 1
ATOM 1157 N N . GLN A 1 165 ? -10.319 15.704 6.051 1.00 89.00 165 GLN A N 1
ATOM 1158 C CA . GLN A 1 165 ? -11.601 15.624 5.343 1.00 89.00 165 GLN A CA 1
ATOM 1159 C C . GLN A 1 165 ? -12.572 14.607 5.960 1.00 89.00 165 GLN A C 1
ATOM 1161 O O . GLN A 1 165 ? -13.585 14.294 5.353 1.00 89.00 165 GLN A O 1
ATOM 1166 N N . TYR A 1 166 ? -12.260 14.057 7.138 1.00 92.81 166 TYR A N 1
ATOM 1167 C CA . TYR A 1 166 ? -13.029 12.962 7.723 1.00 92.81 166 TYR A CA 1
ATOM 1168 C C . TYR A 1 166 ? -14.042 13.428 8.769 1.00 92.81 166 TYR A C 1
ATOM 1170 O O . TYR A 1 166 ? -13.817 14.374 9.525 1.00 92.81 166 TYR A O 1
ATOM 1178 N N . PHE A 1 167 ? -15.135 12.677 8.875 1.00 92.81 167 PHE A N 1
ATOM 1179 C CA . PHE A 1 167 ? -16.201 12.848 9.854 1.00 92.81 167 PHE A CA 1
ATOM 1180 C C . PHE A 1 167 ? -16.370 11.578 10.685 1.00 92.81 167 PHE A C 1
ATOM 1182 O O . PHE A 1 167 ? -16.232 10.464 10.177 1.00 92.81 167 PHE A O 1
ATOM 1189 N N . ALA A 1 168 ? -16.702 11.746 11.964 1.00 93.00 168 ALA A N 1
ATOM 1190 C CA . ALA A 1 168 ? -17.022 10.634 12.847 1.00 93.00 168 ALA A CA 1
ATOM 1191 C C . ALA A 1 168 ? -18.422 10.106 12.525 1.00 93.00 168 ALA A C 1
ATOM 1193 O O . ALA A 1 168 ? -19.357 10.887 12.344 1.00 93.00 168 ALA A O 1
ATOM 1194 N N . VAL A 1 169 ? -18.578 8.784 12.502 1.00 92.50 169 VAL A N 1
ATOM 1195 C CA . VAL A 1 169 ? -19.876 8.125 12.336 1.00 92.50 169 VAL A CA 1
ATOM 1196 C C . VAL A 1 169 ? -20.567 8.048 13.703 1.00 92.50 169 VAL A C 1
ATOM 1198 O O . VAL A 1 169 ? -20.080 7.335 14.587 1.00 92.50 169 VAL A O 1
ATOM 1201 N N . PRO A 1 170 ? -21.695 8.753 13.924 1.00 90.25 170 PRO A N 1
ATOM 1202 C CA . PRO A 1 170 ? -22.371 8.733 15.217 1.00 90.25 170 PRO A CA 1
ATOM 1203 C C . PRO A 1 170 ? -22.870 7.328 15.569 1.00 90.25 170 PRO A C 1
ATOM 1205 O O . PRO A 1 170 ? -23.507 6.665 14.754 1.00 90.25 170 PRO A O 1
ATOM 1208 N N . GLY A 1 171 ? -22.601 6.881 16.798 1.00 88.81 171 GLY A N 1
ATOM 1209 C CA . GLY A 1 171 ? -23.053 5.577 17.293 1.00 88.81 171 GLY A CA 1
ATOM 1210 C C . GLY A 1 171 ? -22.295 4.367 16.737 1.00 88.81 171 GLY A C 1
ATOM 1211 O O . GLY A 1 171 ? -22.718 3.240 16.989 1.00 88.81 171 GLY A O 1
ATOM 1212 N N . ALA A 1 172 ? -21.193 4.572 16.005 1.00 90.50 172 ALA A N 1
ATOM 1213 C CA . ALA A 1 172 ? -20.335 3.476 15.571 1.00 90.50 172 ALA A CA 1
ATOM 1214 C C . ALA A 1 172 ? -19.782 2.695 16.771 1.00 90.50 172 ALA A C 1
ATOM 1216 O O . ALA A 1 172 ? -19.381 3.270 17.784 1.00 90.50 172 ALA A O 1
ATOM 1217 N N . THR A 1 173 ? -19.754 1.373 16.632 1.00 91.69 173 THR A N 1
ATOM 1218 C CA . THR A 1 173 ? -19.123 0.456 17.590 1.00 91.69 173 THR A CA 1
ATOM 1219 C C . THR A 1 173 ? -17.694 0.112 17.161 1.00 91.69 173 THR A C 1
ATOM 1221 O O . THR A 1 173 ? -17.289 0.397 16.036 1.00 91.69 173 THR A O 1
ATOM 1224 N N . ASP A 1 174 ? -16.940 -0.564 18.027 1.00 86.50 174 ASP A N 1
ATOM 1225 C CA . ASP A 1 174 ? -15.574 -1.060 17.780 1.00 86.50 174 ASP A CA 1
ATOM 1226 C C . ASP A 1 174 ? -15.475 -2.110 16.653 1.00 86.50 174 ASP A C 1
ATOM 1228 O O . ASP A 1 174 ? -14.378 -2.482 16.228 1.00 86.50 174 ASP A O 1
ATOM 1232 N N . LYS A 1 175 ? -16.626 -2.581 16.159 1.00 90.50 175 LYS A N 1
ATOM 1233 C CA . LYS A 1 175 ? -16.762 -3.527 15.042 1.00 90.50 175 LYS A CA 1
ATOM 1234 C C . LYS A 1 175 ? -17.220 -2.884 13.738 1.00 90.50 175 LYS A C 1
ATOM 1236 O O . LYS A 1 175 ? -17.486 -3.576 12.756 1.00 90.50 175 LYS A O 1
ATOM 1241 N N . GLN A 1 176 ? -17.385 -1.569 13.734 1.00 91.12 176 GLN A N 1
ATOM 1242 C CA . GLN A 1 176 ? -17.861 -0.808 12.592 1.00 91.12 176 GLN A CA 1
ATOM 1243 C C . GLN A 1 176 ? -16.843 0.258 12.229 1.00 91.12 176 GLN A C 1
ATOM 1245 O O . GLN A 1 176 ? -16.040 0.700 13.047 1.00 91.12 176 GLN A O 1
ATOM 1250 N N . GLN A 1 177 ? -16.885 0.683 10.974 1.00 91.19 177 GLN A N 1
ATOM 1251 C CA . GLN A 1 177 ? -16.098 1.824 10.559 1.00 91.19 177 GLN A CA 1
ATOM 1252 C C . GLN A 1 177 ? -16.606 3.086 11.259 1.00 91.19 177 GLN A C 1
ATOM 1254 O O . GLN A 1 177 ? -17.788 3.417 11.181 1.00 91.19 177 GLN A O 1
ATOM 1259 N N . SER A 1 178 ? -15.696 3.784 11.932 1.00 92.38 178 SER A N 1
ATOM 1260 C CA . SER A 1 178 ? -16.016 4.957 12.749 1.00 92.38 178 SER A CA 1
ATOM 1261 C C . SER A 1 178 ? -15.757 6.293 12.051 1.00 92.38 178 SER A C 1
ATOM 1263 O O . SER A 1 178 ? -16.092 7.331 12.613 1.00 92.38 178 SER A O 1
ATOM 1265 N N . VAL A 1 179 ? -15.151 6.290 10.856 1.00 93.25 179 VAL A N 1
ATOM 1266 C CA . VAL A 1 179 ? -14.866 7.505 10.068 1.00 93.25 179 VAL A CA 1
ATOM 1267 C C . VAL A 1 179 ? -15.248 7.361 8.608 1.00 93.25 179 VAL A C 1
ATOM 1269 O O . VAL A 1 179 ? -15.111 6.281 8.041 1.00 93.25 179 VAL A O 1
ATOM 1272 N N . LEU A 1 180 ? -15.670 8.456 7.985 1.00 90.50 180 LEU A N 1
ATOM 1273 C CA . LEU A 1 180 ? -15.928 8.572 6.547 1.00 90.50 180 LEU A CA 1
ATOM 1274 C C . LEU A 1 180 ? -15.306 9.868 6.024 1.00 90.50 180 LEU A C 1
ATOM 1276 O O . LEU A 1 180 ? -15.237 10.829 6.784 1.00 90.50 180 LEU A O 1
ATOM 1280 N N . ALA A 1 181 ? -14.842 9.865 4.774 1.00 84.50 181 ALA A N 1
ATOM 1281 C CA . ALA A 1 181 ? -14.432 11.073 4.054 1.00 84.50 181 ALA A CA 1
ATOM 1282 C C . ALA A 1 181 ? -15.643 11.762 3.408 1.00 84.50 181 ALA A C 1
ATOM 1284 O O . ALA A 1 181 ? -16.626 11.037 3.116 1.00 84.50 181 ALA A O 1
#